Protein AF-A0A346R808-F1 (afdb_monomer_lite)

Structure (mmCIF, N/CA/C/O backbone):
data_AF-A0A346R808-F1
#
_entry.id   AF-A0A346R808-F1
#
loop_
_atom_site.group_PDB
_atom_site.id
_atom_site.type_symbol
_atom_site.label_atom_id
_atom_site.label_alt_id
_atom_site.label_comp_id
_atom_site.label_asym_id
_atom_site.label_entity_id
_atom_site.label_seq_id
_atom_site.pdbx_PDB_ins_code
_atom_site.Cartn_x
_atom_site.Cartn_y
_atom_site.Cartn_z
_atom_site.occupancy
_atom_site.B_iso_or_equiv
_atom_site.auth_seq_id
_atom_site.auth_comp_id
_atom_site.aut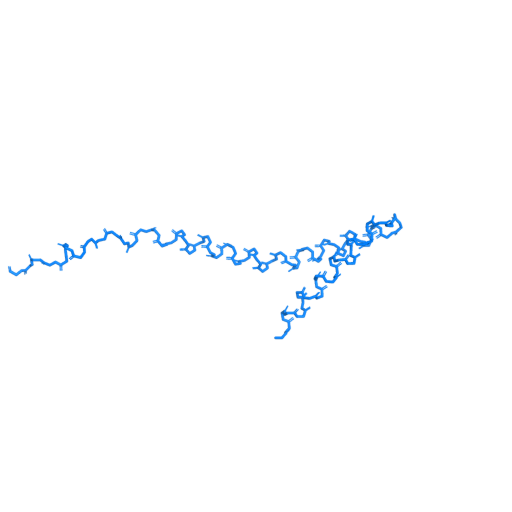h_asym_id
_atom_site.auth_atom_id
_atom_site.pdbx_PDB_model_num
ATOM 1 N N . MET A 1 1 ? -7.821 -10.072 -16.589 1.00 60.91 1 MET A N 1
ATOM 2 C CA . MET A 1 1 ? -8.911 -9.916 -15.599 1.00 60.91 1 MET A CA 1
ATOM 3 C C . MET A 1 1 ? -8.415 -10.037 -14.157 1.00 60.91 1 MET A C 1
ATOM 5 O O . MET A 1 1 ? -8.814 -9.233 -13.332 1.00 60.91 1 MET A O 1
ATOM 9 N N . THR A 1 2 ? -7.481 -10.942 -13.847 1.00 67.81 2 THR A N 1
ATOM 10 C CA . THR A 1 2 ? -6.979 -11.143 -12.470 1.00 67.81 2 THR A CA 1
ATOM 11 C C . THR A 1 2 ? -6.248 -9.931 -11.870 1.00 67.81 2 THR A C 1
ATOM 13 O O . THR A 1 2 ? -6.394 -9.653 -10.689 1.00 67.81 2 THR A O 1
ATOM 16 N N . ARG A 1 3 ? -5.493 -9.159 -12.670 1.00 73.38 3 ARG A N 1
ATOM 17 C CA . ARG A 1 3 ? -4.716 -8.002 -12.170 1.00 73.38 3 ARG A CA 1
ATOM 18 C C . ARG A 1 3 ? -5.581 -6.832 -11.689 1.00 73.38 3 ARG A C 1
ATOM 20 O O . ARG A 1 3 ? -5.310 -6.299 -10.625 1.00 73.38 3 ARG A O 1
ATOM 27 N N . THR A 1 4 ? -6.635 -6.482 -12.426 1.00 81.19 4 THR A N 1
ATOM 28 C CA . THR A 1 4 ? -7.579 -5.417 -12.038 1.00 81.19 4 THR A CA 1
ATOM 29 C C . THR A 1 4 ? -8.349 -5.771 -10.771 1.00 81.19 4 THR A C 1
ATOM 31 O O . THR A 1 4 ? -8.665 -4.887 -9.987 1.00 81.19 4 THR A O 1
ATOM 34 N N . LEU A 1 5 ? -8.605 -7.063 -10.536 1.00 85.81 5 LEU A N 1
ATOM 35 C CA . LEU A 1 5 ? -9.220 -7.532 -9.297 1.00 85.81 5 LEU A CA 1
ATOM 36 C C . LEU A 1 5 ? -8.288 -7.332 -8.094 1.00 85.81 5 LEU A C 1
ATOM 38 O O . LEU A 1 5 ? -8.731 -6.834 -7.068 1.00 85.81 5 LEU A O 1
ATOM 42 N N . VAL A 1 6 ? -7.001 -7.674 -8.223 1.00 84.31 6 VAL A N 1
ATOM 43 C CA . VAL A 1 6 ? -6.007 -7.472 -7.150 1.00 84.31 6 VAL A CA 1
ATOM 44 C C . VAL A 1 6 ? -5.839 -5.989 -6.830 1.00 84.31 6 VAL A C 1
ATOM 46 O O . VAL A 1 6 ? -5.812 -5.618 -5.662 1.00 84.31 6 VAL A O 1
ATOM 49 N N . GLU A 1 7 ? -5.779 -5.136 -7.851 1.00 85.12 7 GLU A N 1
ATOM 50 C CA . GLU A 1 7 ? -5.687 -3.682 -7.677 1.00 85.12 7 GLU A CA 1
ATOM 51 C C . GLU A 1 7 ? -6.938 -3.106 -7.008 1.00 85.12 7 GLU A C 1
ATOM 53 O O . GLU A 1 7 ? -6.831 -2.276 -6.109 1.00 85.12 7 GLU A O 1
ATOM 58 N N . PHE A 1 8 ? -8.121 -3.584 -7.398 1.00 88.69 8 PHE A N 1
ATOM 59 C CA . PHE A 1 8 ? -9.383 -3.184 -6.785 1.00 88.69 8 PHE A CA 1
ATOM 60 C C . PHE A 1 8 ? -9.470 -3.621 -5.317 1.00 88.69 8 PHE A C 1
ATOM 62 O O . PHE A 1 8 ? -9.776 -2.808 -4.448 1.00 88.69 8 PHE A O 1
ATOM 69 N N . LEU A 1 9 ? -9.139 -4.880 -5.015 1.00 88.75 9 LEU A N 1
ATOM 70 C CA . LEU A 1 9 ? -9.117 -5.393 -3.644 1.00 88.75 9 LEU A CA 1
ATOM 71 C C . LEU A 1 9 ? -8.079 -4.665 -2.779 1.00 88.75 9 LEU A C 1
ATOM 73 O O . LEU A 1 9 ? -8.364 -4.357 -1.625 1.00 88.75 9 LEU A O 1
ATOM 77 N N . ALA A 1 10 ? -6.909 -4.340 -3.335 1.00 88.31 10 ALA A N 1
ATOM 78 C CA . ALA A 1 10 ? -5.892 -3.547 -2.651 1.00 88.31 10 ALA A CA 1
ATOM 79 C C . ALA A 1 10 ? -6.385 -2.129 -2.330 1.00 88.31 10 ALA A C 1
ATOM 81 O O . ALA A 1 10 ? -6.195 -1.661 -1.208 1.00 88.31 10 ALA A O 1
ATOM 82 N N . ALA A 1 11 ? -7.060 -1.471 -3.278 1.00 88.88 11 ALA A N 1
ATOM 83 C CA . ALA A 1 11 ? -7.654 -0.154 -3.063 1.00 88.88 11 ALA A CA 1
ATOM 84 C C . ALA A 1 11 ? -8.744 -0.191 -1.978 1.00 88.88 11 ALA A C 1
ATOM 86 O O . ALA A 1 11 ? -8.775 0.670 -1.101 1.00 88.88 11 ALA A O 1
ATOM 87 N N . VAL A 1 12 ? -9.600 -1.217 -1.984 1.00 91.25 12 VAL A N 1
ATOM 88 C CA . VAL A 1 12 ? -10.628 -1.410 -0.949 1.00 91.25 12 VAL A CA 1
ATOM 89 C C . VAL A 1 12 ? -9.989 -1.645 0.422 1.00 91.25 12 VAL A C 1
ATOM 91 O O . VAL A 1 12 ? -10.365 -0.983 1.387 1.00 91.25 12 VAL A O 1
ATOM 94 N N . ALA A 1 13 ? -8.986 -2.522 0.518 1.00 89.56 13 ALA A N 1
ATOM 95 C CA . ALA A 1 13 ? -8.267 -2.783 1.766 1.00 89.56 13 ALA A CA 1
ATOM 96 C C . ALA A 1 13 ? -7.568 -1.524 2.310 1.00 89.56 13 ALA A C 1
ATOM 98 O O . ALA A 1 13 ? -7.620 -1.265 3.512 1.00 89.56 13 ALA A O 1
ATOM 99 N N . PHE A 1 14 ? -6.978 -0.712 1.429 1.00 90.75 14 PHE A N 1
ATOM 100 C CA . PHE A 1 14 ? -6.365 0.569 1.780 1.00 90.75 14 PHE A CA 1
ATOM 101 C C . PHE A 1 14 ? -7.384 1.559 2.365 1.00 90.75 14 PHE A C 1
ATOM 103 O O . PHE A 1 14 ? -7.130 2.171 3.405 1.00 90.75 14 PHE A O 1
ATOM 110 N N . ILE A 1 15 ? -8.558 1.691 1.738 1.00 92.00 15 ILE A N 1
ATOM 111 C CA . ILE A 1 15 ? -9.633 2.574 2.218 1.00 92.00 15 ILE A CA 1
ATOM 112 C C . ILE A 1 15 ? -10.166 2.086 3.570 1.00 92.00 1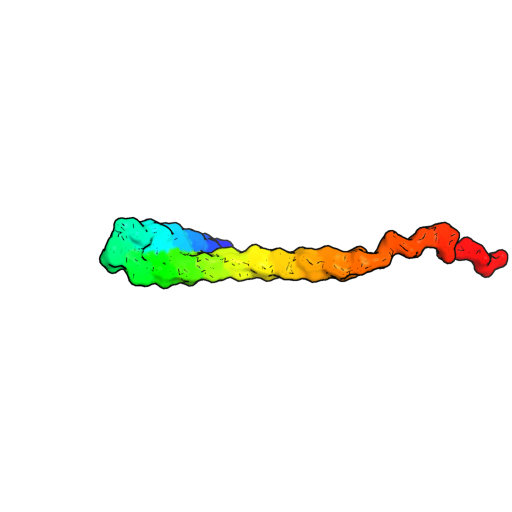5 ILE A C 1
ATOM 114 O O . ILE A 1 15 ? -10.300 2.880 4.497 1.00 92.00 15 ILE A O 1
ATOM 118 N N . ILE A 1 16 ? -10.414 0.781 3.718 1.00 92.31 16 ILE A N 1
ATOM 119 C CA . ILE A 1 16 ? -10.890 0.199 4.982 1.00 92.31 16 ILE A CA 1
ATOM 120 C C . ILE A 1 16 ? -9.855 0.401 6.097 1.00 92.31 16 ILE A C 1
ATOM 122 O O . ILE A 1 16 ? -10.212 0.848 7.186 1.00 92.31 16 ILE A O 1
ATOM 126 N N . GLY A 1 17 ? -8.571 0.144 5.823 1.00 90.31 17 GLY A N 1
ATOM 127 C CA . GLY A 1 17 ? -7.488 0.399 6.775 1.00 90.31 17 GLY A CA 1
ATOM 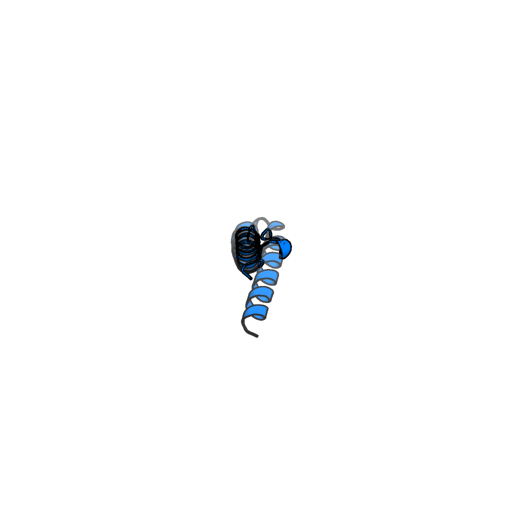128 C C . GLY A 1 17 ? -7.399 1.873 7.179 1.00 90.31 17 GLY A C 1
ATOM 129 O O . GLY A 1 17 ? -7.216 2.174 8.356 1.00 90.31 17 GLY A O 1
ATOM 130 N N . SER A 1 18 ? -7.632 2.788 6.230 1.00 91.19 18 SER A N 1
ATOM 131 C CA . SER A 1 18 ? -7.699 4.234 6.488 1.00 91.19 18 SER A CA 1
ATOM 132 C C . SER A 1 18 ? -8.843 4.601 7.441 1.00 91.19 18 SER A C 1
ATOM 134 O O . SER A 1 18 ? -8.661 5.418 8.338 1.00 91.19 18 SER A O 1
ATOM 136 N N . ILE A 1 19 ? -10.012 3.971 7.284 1.00 93.12 19 ILE A N 1
ATOM 137 C CA . ILE A 1 19 ? -11.176 4.172 8.164 1.00 93.12 19 ILE A CA 1
ATOM 138 C C . ILE A 1 19 ? -10.924 3.588 9.564 1.00 93.12 19 ILE A C 1
ATOM 140 O O . ILE A 1 19 ? -11.389 4.134 10.562 1.00 93.12 19 ILE A O 1
ATOM 144 N N . PHE A 1 20 ? -10.161 2.502 9.680 1.00 94.31 20 PHE A N 1
ATOM 145 C CA . PHE A 1 20 ? -9.861 1.895 10.981 1.00 94.31 20 PHE A CA 1
ATOM 146 C C . PHE A 1 20 ? -8.997 2.792 11.875 1.00 94.31 20 PHE A C 1
ATOM 148 O O . PHE A 1 20 ? -9.101 2.686 13.094 1.00 94.31 20 PHE A O 1
ATOM 155 N N . PHE A 1 21 ? -8.219 3.725 11.314 1.00 91.12 21 PHE A N 1
ATOM 156 C CA . PHE A 1 21 ? -7.468 4.710 12.105 1.00 91.12 21 PHE A CA 1
ATOM 157 C C . PHE A 1 21 ? -8.353 5.673 12.913 1.00 91.12 21 PHE A C 1
ATOM 159 O O . PHE A 1 21 ? -7.856 6.306 13.840 1.00 91.12 21 PHE A O 1
ATOM 166 N N . PHE A 1 22 ? -9.656 5.757 12.622 1.00 93.75 22 PHE A N 1
ATOM 167 C CA . PHE A 1 22 ? -10.608 6.544 13.414 1.00 93.75 22 PHE A CA 1
ATOM 168 C C . PHE A 1 22 ? -11.034 5.850 14.718 1.00 93.75 22 PHE A C 1
ATOM 170 O O . PHE A 1 22 ? -11.671 6.480 15.561 1.00 93.75 22 PHE A O 1
ATOM 177 N N . TYR A 1 23 ? -10.694 4.570 14.899 1.00 93.94 23 TYR A N 1
ATOM 178 C CA . TYR A 1 23 ? -11.061 3.786 16.074 1.00 93.94 23 TYR A CA 1
ATOM 179 C C . TYR A 1 23 ? -9.812 3.214 16.738 1.00 93.94 23 TYR A C 1
ATOM 181 O O . TYR A 1 23 ? -9.091 2.404 16.158 1.00 93.94 23 TYR A O 1
ATOM 189 N N . GLU A 1 24 ? -9.586 3.578 17.997 1.00 91.56 24 GLU A N 1
ATOM 190 C CA . GLU A 1 24 ? -8.386 3.173 18.735 1.00 91.56 24 GLU A CA 1
ATOM 191 C C . GLU A 1 24 ? -8.259 1.641 18.857 1.00 91.56 24 GLU A C 1
ATOM 193 O O . GLU A 1 24 ? -7.180 1.079 18.678 1.00 91.56 24 GLU A O 1
ATOM 198 N N . SER A 1 25 ? -9.387 0.944 19.035 1.00 95.00 25 SER A N 1
ATOM 199 C CA . SER A 1 25 ? -9.456 -0.522 19.120 1.00 95.00 25 SER A CA 1
ATOM 200 C C . SER A 1 25 ? -9.147 -1.251 17.807 1.00 95.00 25 SER A C 1
ATOM 202 O O . SER A 1 25 ? -8.760 -2.419 17.834 1.00 95.00 25 SER A O 1
ATOM 204 N N . LEU A 1 26 ? -9.307 -0.587 16.658 1.00 95.00 26 LEU A N 1
ATOM 205 C CA . LEU A 1 26 ? -9.077 -1.172 15.332 1.00 95.00 26 LEU A CA 1
ATOM 206 C C . LEU A 1 26 ? -7.748 -0.735 14.719 1.00 95.00 26 LEU A C 1
ATOM 208 O O . LEU A 1 26 ? -7.365 -1.249 13.668 1.00 95.00 26 LEU A O 1
ATOM 212 N N . MET A 1 27 ? -7.019 0.167 15.374 1.00 93.50 27 MET A N 1
ATOM 213 C CA . MET A 1 27 ? -5.828 0.810 14.825 1.00 93.50 27 MET A CA 1
ATOM 214 C C . MET A 1 27 ? -4.741 -0.199 14.419 1.00 93.50 27 MET A C 1
ATOM 216 O O . MET A 1 27 ? -4.130 -0.062 13.357 1.00 93.50 27 MET A O 1
ATOM 220 N N . PHE A 1 28 ? -4.547 -1.265 15.205 1.00 94.19 28 PHE A N 1
ATOM 221 C CA . PHE A 1 28 ? -3.596 -2.333 14.874 1.00 94.19 28 PHE A CA 1
ATOM 222 C C . PHE A 1 28 ? -3.976 -3.062 13.575 1.00 94.19 28 PHE A C 1
ATOM 224 O O . PHE A 1 28 ? -3.146 -3.208 12.679 1.00 94.19 28 PHE A O 1
ATOM 231 N N . ALA A 1 29 ? -5.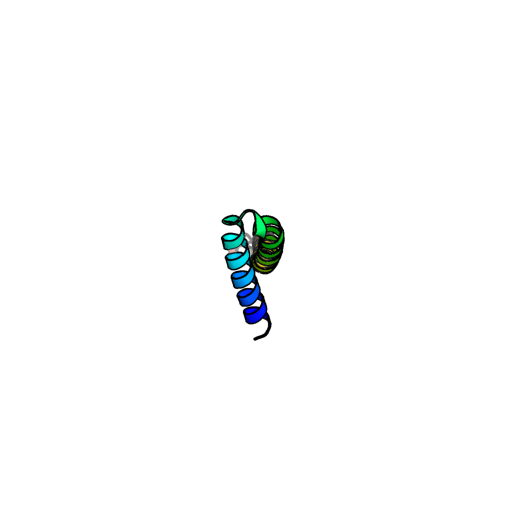242 -3.468 13.431 1.00 93.19 29 ALA A N 1
ATOM 232 C CA . ALA A 1 29 ? -5.736 -4.115 12.214 1.00 93.19 29 ALA A CA 1
ATOM 233 C C . ALA A 1 29 ? -5.727 -3.153 11.012 1.00 93.19 29 ALA A C 1
ATOM 235 O O . ALA A 1 29 ? -5.355 -3.541 9.902 1.00 93.19 29 ALA A O 1
ATOM 236 N N . GLY A 1 30 ? -6.083 -1.887 11.247 1.00 94.00 30 GLY A N 1
ATOM 237 C CA . GLY A 1 30 ? -6.083 -0.824 10.246 1.00 94.00 30 GLY A CA 1
ATOM 238 C C . GLY A 1 30 ? -4.701 -0.575 9.662 1.00 94.00 30 GLY A C 1
ATOM 239 O O . GLY A 1 30 ? -4.559 -0.494 8.445 1.00 94.00 30 GLY A O 1
ATOM 240 N N . THR A 1 31 ? -3.672 -0.571 10.512 1.00 94.00 31 THR A N 1
ATOM 241 C CA . THR A 1 31 ? -2.274 -0.382 10.101 1.00 94.00 31 THR A CA 1
ATOM 242 C C . THR A 1 31 ? -1.821 -1.459 9.115 1.00 94.00 31 THR A C 1
ATOM 244 O O . THR A 1 31 ? -1.229 -1.139 8.085 1.00 94.00 31 THR A O 1
ATOM 247 N N . TRP A 1 32 ? -2.137 -2.732 9.375 1.00 95.06 32 TRP A N 1
ATOM 248 C CA . TRP A 1 32 ? -1.769 -3.831 8.476 1.00 95.06 32 TRP A CA 1
ATOM 249 C C . TRP A 1 32 ? -2.535 -3.796 7.149 1.00 95.06 32 TRP A C 1
ATOM 251 O O . TRP A 1 32 ? -1.924 -3.953 6.090 1.00 95.06 32 TRP A O 1
ATOM 261 N N . LEU A 1 33 ? -3.848 -3.544 7.186 1.00 91.25 33 LEU A N 1
ATOM 262 C CA . LEU A 1 33 ? -4.669 -3.397 5.976 1.00 91.25 33 LEU A CA 1
ATOM 263 C C . LEU A 1 33 ? -4.193 -2.229 5.106 1.00 91.25 33 LEU A C 1
ATOM 265 O O . LEU A 1 33 ? -4.047 -2.376 3.890 1.00 91.25 33 LEU A O 1
ATOM 269 N N . PHE A 1 34 ? -3.895 -1.094 5.737 1.00 90.62 34 PHE A N 1
ATOM 270 C CA . PHE A 1 34 ? -3.380 0.095 5.073 1.00 90.62 34 PHE A CA 1
ATOM 271 C C . PHE A 1 34 ? -2.000 -0.151 4.453 1.00 90.62 34 PHE A C 1
ATOM 273 O O . PHE A 1 34 ? -1.784 0.184 3.287 1.00 90.62 34 PHE A O 1
ATOM 280 N N . LEU A 1 35 ? -1.078 -0.780 5.190 1.00 92.94 35 LEU A N 1
ATOM 281 C CA . LEU A 1 35 ? 0.271 -1.084 4.708 1.00 92.94 35 LEU A CA 1
ATOM 282 C C . LEU A 1 35 ? 0.238 -2.019 3.492 1.00 92.94 35 LEU A C 1
ATOM 284 O O . LEU A 1 35 ? 0.848 -1.721 2.465 1.00 92.94 35 LEU A O 1
ATOM 288 N N . ILE A 1 36 ? -0.507 -3.125 3.580 1.00 91.81 36 ILE A N 1
ATOM 289 C CA . ILE A 1 36 ? -0.611 -4.104 2.488 1.00 91.81 36 ILE A CA 1
ATOM 290 C C . ILE A 1 36 ? -1.297 -3.477 1.270 1.00 91.81 36 ILE A C 1
ATOM 292 O O . ILE A 1 36 ? -0.798 -3.614 0.150 1.00 91.81 36 ILE A O 1
ATOM 296 N N . GLY A 1 37 ? -2.399 -2.748 1.482 1.00 89.62 37 GLY A N 1
ATOM 297 C CA . GLY A 1 37 ? -3.094 -2.022 0.420 1.00 89.62 37 GLY A CA 1
ATOM 298 C C . GLY A 1 37 ? -2.177 -1.026 -0.297 1.00 89.62 37 GLY A C 1
ATOM 299 O O . GLY A 1 37 ? -2.123 -1.020 -1.526 1.00 89.62 37 GLY A O 1
ATOM 300 N N . SER A 1 38 ? -1.380 -0.263 0.459 1.00 90.12 38 SER A N 1
ATOM 301 C CA . SER A 1 38 ? -0.416 0.715 -0.073 1.00 90.12 38 SER A CA 1
ATOM 302 C C . SER A 1 38 ? 0.668 0.065 -0.931 1.00 90.12 38 SER A C 1
ATOM 304 O O . SER A 1 38 ? 0.954 0.532 -2.034 1.00 90.12 38 SER A O 1
ATOM 306 N N . ILE A 1 39 ? 1.266 -1.029 -0.445 1.00 90.88 39 ILE A N 1
ATOM 307 C CA . ILE A 1 39 ? 2.319 -1.752 -1.169 1.00 90.88 39 ILE A CA 1
ATOM 308 C C . ILE A 1 39 ? 1.763 -2.299 -2.487 1.00 90.88 39 ILE A C 1
ATOM 310 O O . ILE A 1 39 ? 2.351 -2.075 -3.546 1.00 90.88 39 ILE A O 1
ATOM 314 N N . LEU A 1 40 ? 0.608 -2.970 -2.443 1.00 86.94 40 LEU A N 1
ATOM 315 C CA . LEU A 1 40 ? -0.021 -3.543 -3.635 1.00 86.94 40 LEU A CA 1
ATOM 316 C C . LEU A 1 40 ? -0.388 -2.473 -4.670 1.00 86.94 40 LEU A C 1
ATOM 318 O O . LEU A 1 40 ? -0.189 -2.689 -5.867 1.00 86.94 40 LEU A O 1
ATOM 322 N N . PHE A 1 41 ? -0.866 -1.313 -4.219 1.00 85.81 41 PHE A N 1
ATOM 323 C CA . PHE A 1 41 ? -1.193 -0.191 -5.096 1.00 85.81 41 PHE A CA 1
ATOM 324 C C . PHE A 1 41 ? 0.063 0.453 -5.713 1.00 85.81 41 PHE A C 1
ATOM 326 O O . PHE A 1 41 ? 0.046 0.862 -6.874 1.00 85.81 41 PHE A O 1
ATOM 333 N N . GLY A 1 42 ? 1.176 0.503 -4.971 1.00 86.69 42 GLY A N 1
ATOM 334 C CA . GLY A 1 42 ? 2.416 1.167 -5.385 1.00 86.69 42 GLY A CA 1
ATOM 335 C C . GLY A 1 42 ? 3.297 0.389 -6.371 1.00 86.69 42 GLY A C 1
ATOM 336 O O . GLY A 1 42 ? 4.008 1.005 -7.166 1.00 86.69 42 GLY A O 1
ATOM 337 N N . ILE A 1 43 ? 3.254 -0.949 -6.382 1.00 87.00 43 ILE A N 1
ATOM 338 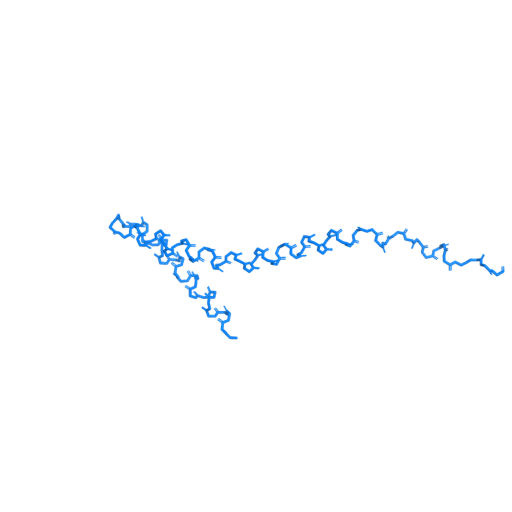C CA . ILE A 1 43 ? 4.190 -1.776 -7.177 1.00 87.00 43 ILE A CA 1
ATOM 339 C C . ILE A 1 43 ? 4.124 -1.460 -8.678 1.00 87.00 43 ILE A C 1
ATOM 341 O O . ILE A 1 43 ? 5.148 -1.306 -9.344 1.00 87.00 43 ILE A O 1
ATOM 345 N N . ARG A 1 44 ? 2.921 -1.371 -9.244 1.00 83.56 44 ARG A N 1
ATOM 346 C CA . ARG A 1 44 ? 2.738 -1.199 -10.691 1.00 83.56 44 ARG A CA 1
ATOM 347 C C . ARG A 1 44 ? 3.123 0.197 -11.200 1.00 83.56 44 ARG A C 1
ATOM 349 O O . ARG A 1 44 ? 3.857 0.249 -12.194 1.00 83.56 44 ARG A O 1
ATOM 356 N N . PRO A 1 45 ? 2.690 1.308 -10.567 1.00 85.56 45 PRO A N 1
ATOM 357 C CA . PRO A 1 45 ? 3.184 2.631 -10.932 1.00 85.56 45 PRO A CA 1
ATOM 358 C C . PRO A 1 45 ? 4.697 2.753 -10.713 1.00 85.56 45 PRO A C 1
ATOM 360 O O . PRO A 1 45 ? 5.365 3.322 -11.571 1.00 85.56 45 PRO A O 1
ATOM 363 N N . ALA A 1 46 ? 5.263 2.142 -9.664 1.00 89.56 46 ALA A N 1
ATOM 364 C CA . ALA A 1 46 ? 6.710 2.151 -9.437 1.00 89.56 46 ALA A CA 1
ATOM 365 C C . ALA A 1 46 ? 7.488 1.455 -10.568 1.00 89.56 46 ALA A C 1
ATOM 367 O O . ALA A 1 46 ? 8.452 2.014 -11.087 1.00 89.56 46 ALA A O 1
ATOM 368 N N . ILE A 1 47 ? 7.048 0.270 -11.008 1.00 89.31 47 ILE A N 1
ATOM 369 C CA . ILE A 1 47 ? 7.685 -0.436 -12.132 1.00 89.31 47 ILE A CA 1
ATOM 370 C C . ILE A 1 47 ? 7.602 0.398 -13.416 1.00 89.31 47 ILE A C 1
ATOM 372 O O . ILE A 1 47 ? 8.607 0.536 -14.111 1.00 89.31 47 ILE A O 1
ATOM 376 N N . ARG A 1 48 ? 6.431 0.972 -13.733 1.00 89.31 48 ARG A N 1
ATOM 377 C CA . ARG A 1 48 ? 6.278 1.845 -14.912 1.00 89.31 48 ARG A CA 1
ATOM 378 C C . ARG A 1 48 ? 7.221 3.040 -14.859 1.00 89.31 48 ARG A C 1
ATOM 380 O O . ARG A 1 48 ? 7.923 3.280 -15.834 1.00 89.31 48 ARG A O 1
ATOM 387 N N . LEU A 1 49 ? 7.281 3.718 -13.717 1.00 91.62 49 LEU A N 1
ATOM 388 C CA . LEU A 1 49 ? 8.140 4.878 -13.517 1.00 91.62 49 LEU A CA 1
ATOM 389 C C . LEU A 1 49 ? 9.620 4.530 -13.740 1.00 91.62 49 LEU A C 1
ATOM 391 O O . LEU A 1 49 ? 10.317 5.227 -14.473 1.00 91.62 49 LEU A O 1
ATOM 395 N N . VAL A 1 50 ? 10.097 3.418 -13.172 1.00 93.62 50 VAL A N 1
ATOM 396 C CA . VAL A 1 50 ? 11.488 2.966 -13.359 1.00 93.62 50 VAL A CA 1
ATOM 397 C C . VAL A 1 50 ? 11.787 2.662 -14.831 1.00 93.62 50 VAL A C 1
ATOM 399 O O . VAL A 1 50 ? 12.869 2.992 -15.320 1.00 93.62 50 VAL A O 1
ATOM 402 N N . MET A 1 51 ? 10.843 2.054 -15.555 1.00 91.56 51 MET A N 1
ATOM 403 C CA . MET A 1 51 ? 11.004 1.784 -16.988 1.00 91.56 51 MET A CA 1
ATOM 404 C C . MET A 1 51 ? 11.020 3.065 -17.823 1.00 91.56 51 MET A C 1
ATOM 406 O O . MET A 1 51 ? 11.871 3.195 -18.700 1.00 91.56 51 MET A O 1
ATOM 410 N N . GLU A 1 52 ? 10.140 4.026 -17.541 1.00 93.31 52 GLU A N 1
ATOM 411 C CA . GLU A 1 52 ? 10.125 5.320 -18.233 1.00 93.31 52 GLU A CA 1
ATOM 412 C C . GLU A 1 52 ? 11.439 6.081 -18.030 1.00 93.31 52 GLU A C 1
ATOM 414 O O . GLU A 1 52 ? 12.038 6.540 -19.003 1.00 93.31 52 GLU A O 1
ATOM 419 N N . ILE A 1 53 ? 11.958 6.121 -16.799 1.00 93.12 53 ILE A N 1
ATOM 420 C CA . ILE A 1 53 ? 13.244 6.763 -16.490 1.00 93.12 53 ILE A CA 1
ATOM 421 C C . ILE A 1 53 ? 14.395 6.095 -17.262 1.00 93.12 53 ILE A C 1
ATOM 423 O O . ILE A 1 53 ? 15.224 6.783 -17.863 1.00 93.12 53 ILE A O 1
ATOM 427 N N . ARG A 1 54 ? 14.442 4.755 -17.297 1.00 88.44 54 ARG A N 1
ATOM 428 C CA . ARG A 1 54 ? 15.452 3.997 -18.061 1.00 88.44 54 ARG A CA 1
ATOM 429 C C . ARG A 1 54 ? 15.378 4.297 -19.560 1.00 88.44 54 ARG A C 1
ATOM 431 O O . ARG A 1 54 ? 16.413 4.514 -20.183 1.00 88.44 54 ARG A O 1
ATOM 438 N N . LEU A 1 55 ? 14.177 4.310 -20.136 1.00 87.88 55 LEU A 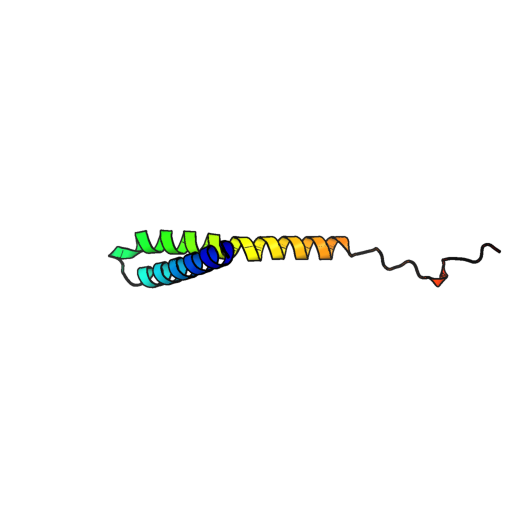N 1
ATOM 439 C CA . LEU A 1 55 ? 13.972 4.564 -21.565 1.00 87.88 55 LEU A CA 1
ATOM 440 C C . LEU A 1 55 ? 14.375 5.988 -21.960 1.00 87.88 55 LEU A C 1
ATOM 442 O O . LEU A 1 55 ? 15.035 6.170 -22.983 1.00 87.88 55 LEU A O 1
ATOM 446 N N . VAL A 1 56 ? 14.031 6.984 -21.140 1.00 87.06 56 VAL A N 1
ATOM 447 C CA . VAL A 1 56 ? 14.468 8.374 -21.346 1.00 87.06 56 VAL A CA 1
ATOM 448 C C . VAL A 1 56 ? 15.993 8.475 -21.282 1.00 87.06 56 VAL A C 1
ATOM 450 O O . VAL A 1 56 ? 16.594 9.124 -22.134 1.00 87.06 56 VAL A O 1
ATOM 453 N N . SER A 1 57 ? 16.628 7.772 -20.340 1.00 81.25 57 SER A N 1
ATOM 454 C CA . SER A 1 57 ? 18.088 7.764 -20.197 1.00 81.25 57 SER A CA 1
ATOM 455 C C . SER A 1 57 ? 18.827 7.123 -21.378 1.00 81.25 57 SER A C 1
ATOM 457 O O . SER A 1 57 ? 19.957 7.517 -21.643 1.00 81.25 57 SER A O 1
ATOM 459 N N . ILE A 1 58 ? 18.237 6.141 -22.069 1.00 80.38 58 ILE A N 1
ATOM 460 C CA . ILE A 1 58 ? 18.874 5.457 -23.213 1.00 80.38 58 ILE A CA 1
ATOM 461 C C . ILE A 1 58 ? 18.718 6.264 -24.514 1.00 80.38 58 ILE A C 1
ATOM 463 O O . ILE A 1 58 ? 19.545 6.155 -25.415 1.00 80.38 58 ILE A O 1
ATOM 467 N N . LYS A 1 59 ? 17.675 7.095 -24.638 1.00 68.62 59 LYS A N 1
ATOM 468 C CA . LYS A 1 59 ? 17.366 7.817 -25.885 1.00 68.62 59 LYS A CA 1
ATOM 469 C C . LYS A 1 59 ? 18.220 9.073 -26.133 1.00 68.62 59 LYS A C 1
ATOM 471 O O . LYS A 1 59 ? 18.152 9.641 -27.221 1.00 68.62 59 LYS A O 1
ATOM 476 N N . ALA A 1 60 ? 19.036 9.491 -25.171 1.00 66.88 60 ALA A N 1
ATOM 477 C CA . ALA A 1 60 ? 20.073 10.505 -25.361 1.00 66.88 60 ALA A CA 1
ATOM 478 C C . ALA A 1 60 ? 21.415 9.768 -25.551 1.00 66.88 60 ALA A C 1
ATOM 480 O O . ALA A 1 60 ? 21.895 9.234 -24.551 1.00 66.88 60 ALA A O 1
ATOM 481 N N . PRO A 1 61 ? 22.001 9.629 -26.770 1.00 60.28 61 PRO A N 1
ATOM 482 C CA . PRO A 1 61 ? 22.359 10.713 -27.700 1.00 60.28 61 PRO A CA 1
ATOM 483 C C . PRO A 1 61 ? 22.299 10.339 -29.213 1.00 60.28 61 PRO A C 1
ATOM 485 O O . PRO A 1 61 ? 23.084 10.847 -30.006 1.00 60.28 61 PRO A O 1
ATOM 488 N N . ASP A 1 62 ? 21.396 9.459 -29.658 1.00 62.44 62 ASP A N 1
ATOM 489 C CA . ASP A 1 62 ? 21.436 8.892 -31.031 1.00 62.44 62 ASP A CA 1
ATOM 490 C C . ASP A 1 62 ? 20.772 9.769 -32.122 1.00 62.44 62 ASP A C 1
ATOM 492 O O . ASP A 1 62 ? 20.265 9.295 -33.136 1.00 62.44 62 ASP A O 1
ATOM 496 N N . LYS A 1 63 ? 20.700 11.085 -31.899 1.00 62.00 63 LYS A N 1
ATOM 497 C CA . LYS A 1 63 ? 20.167 12.047 -32.879 1.00 62.00 63 LYS A CA 1
ATOM 498 C C . LYS A 1 63 ? 21.018 13.306 -32.967 1.00 62.00 63 LYS A C 1
ATOM 500 O O . LYS A 1 63 ? 20.490 14.405 -32.856 1.00 62.00 63 LYS A O 1
ATOM 505 N N . ILE A 1 64 ? 22.326 13.164 -33.165 1.00 62.78 64 ILE A N 1
ATOM 506 C CA . ILE A 1 64 ? 23.150 14.259 -33.700 1.00 62.78 64 ILE A CA 1
ATOM 507 C C . ILE A 1 64 ? 24.206 13.691 -34.660 1.00 62.78 64 ILE A C 1
ATOM 509 O O . ILE A 1 64 ? 25.397 13.936 -34.515 1.00 62.78 64 ILE A O 1
ATOM 513 N N . VAL A 1 65 ? 23.781 12.917 -35.659 1.00 66.69 65 VAL A N 1
ATOM 514 C CA . VAL A 1 65 ? 24.540 12.840 -36.914 1.00 66.69 65 VAL A CA 1
ATOM 515 C C . VAL A 1 65 ? 23.693 13.584 -37.940 1.00 66.69 65 VAL A C 1
ATOM 517 O O . VAL A 1 65 ? 22.643 13.074 -38.334 1.00 66.69 65 VAL A O 1
ATOM 520 N N . PRO A 1 66 ? 24.050 14.830 -38.298 1.00 68.00 66 PRO A N 1
ATOM 521 C CA . PRO A 1 66 ? 23.382 15.536 -39.379 1.00 68.00 66 PRO A CA 1
ATOM 522 C C . PRO A 1 66 ? 23.464 14.674 -40.643 1.00 68.00 66 PRO A C 1
ATOM 524 O O . PRO A 1 66 ? 24.559 14.285 -41.042 1.00 68.00 66 PRO A O 1
ATOM 527 N N . GLU A 1 67 ? 22.329 14.404 -41.295 1.00 69.12 67 GLU A N 1
ATOM 528 C CA . GLU A 1 67 ? 22.262 13.701 -42.594 1.00 69.12 67 GLU A CA 1
ATOM 529 C C . GLU A 1 67 ? 23.196 14.355 -43.643 1.00 69.12 67 GLU A C 1
ATOM 531 O O . GLU A 1 67 ? 23.647 13.708 -44.580 1.00 69.12 67 GLU A O 1
ATOM 536 N N . ALA A 1 68 ? 23.563 15.624 -43.422 1.00 68.69 68 ALA A N 1
ATOM 537 C CA . ALA A 1 68 ? 24.544 16.397 -44.180 1.00 68.69 68 ALA A CA 1
ATOM 538 C C . ALA A 1 68 ? 25.994 15.857 -44.146 1.00 68.69 68 ALA A C 1
ATOM 540 O O . ALA A 1 68 ? 26.826 16.366 -44.889 1.00 68.69 68 ALA A O 1
ATOM 541 N N . LEU A 1 69 ? 26.318 14.860 -43.310 1.00 69.75 69 LEU A N 1
ATOM 542 C CA . LEU A 1 69 ? 27.632 14.193 -43.280 1.00 69.75 69 LEU A CA 1
ATOM 543 C C . LEU A 1 69 ? 27.610 12.775 -43.885 1.00 69.75 69 LEU A C 1
ATOM 545 O O . LEU A 1 69 ? 28.606 12.062 -43.799 1.00 69.75 69 LEU A O 1
ATOM 549 N N . ARG A 1 70 ? 26.486 12.338 -44.472 1.00 71.88 70 ARG A N 1
ATOM 550 C CA . ARG A 1 70 ? 26.265 10.951 -44.925 1.00 71.88 70 ARG A CA 1
ATOM 551 C C . ARG A 1 70 ? 26.557 10.705 -46.418 1.00 71.88 70 ARG A C 1
ATOM 553 O O . ARG A 1 70 ? 26.029 9.757 -46.987 1.00 71.88 70 ARG A O 1
ATOM 560 N N . GLY A 1 71 ? 27.397 11.504 -47.065 1.00 64.88 71 GLY A N 1
ATOM 561 C CA . GLY A 1 71 ? 27.897 11.121 -48.387 1.00 64.88 71 GLY A CA 1
ATOM 562 C C . GLY A 1 71 ? 28.345 12.283 -49.250 1.00 64.88 71 GLY A C 1
ATOM 563 O O . GLY A 1 71 ? 27.524 13.067 -49.721 1.00 64.88 71 GLY A O 1
ATOM 564 N N . ASN A 1 72 ? 29.652 12.335 -49.481 1.00 68.75 72 ASN A N 1
ATOM 565 C CA . ASN A 1 72 ? 30.243 12.839 -50.712 1.00 68.75 72 ASN A CA 1
ATOM 566 C C . ASN A 1 72 ? 31.529 12.028 -50.927 1.00 68.75 72 ASN A C 1
ATOM 568 O O . ASN A 1 72 ? 32.633 12.531 -50.714 1.00 68.75 72 ASN A O 1
ATOM 572 N N . ASP A 1 73 ? 31.334 10.758 -51.284 1.00 70.94 73 ASP A N 1
ATOM 573 C CA . ASP A 1 73 ? 32.386 9.768 -51.528 1.00 70.94 73 ASP A CA 1
ATOM 574 C C . ASP A 1 73 ? 32.359 9.336 -53.015 1.00 70.94 73 ASP A C 1
ATOM 576 O O . ASP A 1 73 ? 32.628 8.176 -53.332 1.00 70.94 73 ASP A O 1
ATOM 580 N N . ASP A 1 74 ? 32.017 10.281 -53.904 1.00 60.47 74 ASP A N 1
ATOM 581 C CA . ASP A 1 74 ? 31.962 10.132 -55.366 1.00 60.47 74 ASP A CA 1
ATOM 582 C C . ASP A 1 74 ? 33.083 10.948 -56.036 1.00 60.47 74 ASP A C 1
ATOM 584 O O . ASP A 1 74 ? 33.220 12.155 -55.709 1.00 60.47 74 ASP A O 1
#

Sequence (74 aa):
MTRTLVEFLAAVAFIIGSIFFFYESLMFAGTWLFLIGSILFGIRPAIRLVMEIRLVSIKAPDKIVPEALRGNDD

Foldseek 3Di:
DVLVVLLVQLCVLLVVLVVLCVPPVSVVVSVVSNVSSVVSNPPVVVVVVVVVVVVVVVPPDPPPPPCVVVDDPD

pLDDT: mean 83.97, std 10.9, range [60.28, 95.06]

Secondary structure (DSSP, 8-state):
-HHHHHHHHHHHHHHHHHHHTT-GGGHHHHHHHHHHHHHHHHHHHHHHHHHHHHHHHHSSSS----GGGS----

Radius of gyration: 23.99 Å; chains: 1; bounding box: 44×28×74 Å